Protein AF-A0A959IPW1-F1 (afdb_monomer_lite)

pLDDT: mean 89.65, std 12.19, range [34.12, 98.12]

Sequence (103 aa):
MEKNSNRLLLILKGAAMGIAETIPGVSGGTIAFITGIYERLLNAIKAFGLEAFQSLRKDGWRSAWEAVDGAFLLTLVLGMVLGIGIGIFGMAYLLDHYPILVW

Secondary structure (DSSP, 8-state):
--TTS-HHHHHHHHHHHHHHHHSTT--HHHHHHHTT-HHHHHHHHHTTTHHHHHHHHHH-HHHHHHHTTHHHHHHHHHHHHHHHHHHHHHHHHHHHH-HHHH-

Radius of gyration: 16.66 Å; chains: 1; bounding box: 38×27×49 Å

Foldseek 3Di:
DCVDPDLPVLLQLLLVLLLQVLAPPGHSLVSCVVSVNNVVQVQLVVQLPPNLVVLCVPPRDVSSCVSSVVVSVVSSPNSNVNNNVVNVVVLVVCCVPPVVVRD

Structure (mmCIF, N/CA/C/O backbone):
data_AF-A0A959IPW1-F1
#
_entry.id   AF-A0A959IPW1-F1
#
loop_
_atom_site.group_PDB
_atom_site.id
_atom_site.type_symbol
_atom_site.label_atom_id
_atom_site.label_alt_id
_atom_site.label_comp_id
_atom_site.label_asym_id
_atom_site.label_entity_id
_atom_site.label_seq_id
_atom_site.pdbx_PDB_ins_code
_atom_site.Cartn_x
_atom_site.Cartn_y
_atom_site.Cartn_z
_atom_site.occupancy
_atom_site.B_iso_or_equiv
_atom_site.auth_seq_id
_atom_site.auth_comp_id
_atom_site.auth_asym_id
_atom_site.auth_atom_id
_atom_site.pdbx_PDB_model_num
ATOM 1 N N . MET A 1 1 ? -13.499 15.408 8.694 1.00 40.88 1 MET A N 1
ATOM 2 C CA . MET A 1 1 ? -14.363 14.824 7.647 1.00 40.88 1 MET A CA 1
ATOM 3 C C . MET A 1 1 ? -13.568 14.782 6.353 1.00 40.88 1 MET A C 1
ATOM 5 O O . MET A 1 1 ? -13.482 15.794 5.685 1.00 40.88 1 MET A O 1
ATOM 9 N N . GLU A 1 2 ? -12.969 13.638 6.021 1.00 34.12 2 GLU A N 1
ATOM 10 C CA . GLU A 1 2 ? -12.391 13.388 4.686 1.00 34.12 2 GLU A CA 1
ATOM 11 C C . GLU A 1 2 ? -12.582 11.904 4.303 1.00 34.12 2 GLU A C 1
ATOM 13 O O . GLU A 1 2 ? -11.709 11.220 3.783 1.00 34.12 2 GLU A O 1
ATOM 18 N N . LYS A 1 3 ? -13.751 11.349 4.653 1.00 46.22 3 LYS A N 1
ATOM 19 C CA . LYS A 1 3 ? -14.023 9.898 4.641 1.00 46.22 3 LYS A CA 1
ATOM 20 C C . LYS A 1 3 ? -14.213 9.316 3.223 1.00 46.22 3 LYS A C 1
ATOM 22 O O . LYS A 1 3 ? -14.372 8.108 3.086 1.00 46.22 3 LYS A O 1
ATOM 27 N N . ASN A 1 4 ? -14.175 10.163 2.186 1.00 43.75 4 ASN A N 1
ATOM 28 C CA . ASN A 1 4 ? -14.475 9.824 0.789 1.00 43.75 4 ASN A CA 1
ATOM 29 C C . ASN A 1 4 ? -13.395 10.233 -0.231 1.00 43.75 4 ASN A C 1
ATOM 31 O O . ASN A 1 4 ? -13.618 10.029 -1.424 1.00 43.75 4 ASN A O 1
ATOM 35 N N . SER A 1 5 ? -12.240 10.771 0.182 1.00 53.25 5 SER A N 1
ATOM 36 C CA . SER A 1 5 ? -11.188 11.179 -0.765 1.00 53.25 5 SER A CA 1
ATOM 37 C C . SER A 1 5 ? -10.555 9.964 -1.461 1.00 53.25 5 SER A C 1
ATOM 39 O O . SER A 1 5 ? -9.623 9.334 -0.971 1.00 53.25 5 SER A O 1
ATOM 41 N N . ASN A 1 6 ? -11.135 9.637 -2.620 1.00 80.56 6 ASN A N 1
ATOM 42 C CA . ASN A 1 6 ? -10.670 8.773 -3.703 1.00 80.56 6 ASN A CA 1
ATOM 43 C C . ASN A 1 6 ? -10.153 7.374 -3.322 1.00 80.56 6 ASN A C 1
ATOM 45 O O . ASN A 1 6 ? -8.959 7.083 -3.400 1.00 80.56 6 ASN A O 1
ATOM 49 N N . ARG A 1 7 ? -11.081 6.433 -3.086 1.00 89.50 7 ARG A N 1
ATOM 50 C CA . ARG A 1 7 ? -10.775 4.984 -3.101 1.00 89.50 7 ARG A CA 1
ATOM 51 C C . ARG A 1 7 ? -10.040 4.561 -4.374 1.00 89.50 7 ARG A C 1
ATOM 53 O O . ARG A 1 7 ? -9.157 3.721 -4.302 1.00 89.50 7 ARG A O 1
ATOM 60 N N . LEU A 1 8 ? -10.355 5.186 -5.511 1.00 92.62 8 LEU A N 1
ATOM 61 C CA . LEU A 1 8 ? -9.635 4.976 -6.764 1.00 92.62 8 LEU A CA 1
ATOM 62 C C . LEU A 1 8 ? -8.147 5.333 -6.640 1.00 92.62 8 LEU A C 1
ATOM 64 O O . LEU A 1 8 ? -7.304 4.533 -7.023 1.00 92.62 8 LEU A O 1
ATOM 68 N N . LEU A 1 9 ? -7.809 6.486 -6.050 1.00 94.19 9 LEU A N 1
ATOM 69 C CA . LEU A 1 9 ? -6.407 6.845 -5.803 1.00 94.19 9 LEU A CA 1
ATOM 70 C C . LEU A 1 9 ? -5.741 5.853 -4.850 1.00 94.19 9 LEU A C 1
ATOM 72 O O . LEU A 1 9 ? -4.580 5.524 -5.049 1.00 94.19 9 LEU A O 1
ATOM 76 N N . LEU A 1 10 ? -6.454 5.355 -3.838 1.00 95.81 10 LEU A N 1
ATOM 77 C CA . LEU A 1 10 ? -5.912 4.332 -2.944 1.00 95.81 10 LEU A CA 1
ATOM 78 C C . LEU A 1 10 ? -5.646 3.006 -3.673 1.00 95.81 10 LEU A C 1
ATOM 80 O O . LEU A 1 10 ? -4.602 2.402 -3.451 1.00 95.81 10 LEU A O 1
ATOM 84 N N . ILE A 1 11 ? -6.539 2.591 -4.576 1.00 96.50 11 ILE A N 1
ATOM 85 C CA . ILE A 1 11 ? -6.328 1.427 -5.448 1.00 96.50 11 ILE A CA 1
ATOM 86 C C . ILE A 1 11 ? -5.101 1.650 -6.333 1.00 96.50 11 ILE A C 1
ATOM 88 O O . ILE A 1 11 ? -4.268 0.759 -6.425 1.00 96.50 11 ILE A O 1
ATOM 92 N N . LEU A 1 12 ? -4.948 2.833 -6.938 1.00 96.88 12 LEU A N 1
ATOM 93 C CA . LEU A 1 12 ? -3.783 3.160 -7.768 1.00 96.88 12 LEU A CA 1
ATOM 94 C C . LEU A 1 12 ? -2.479 3.168 -6.960 1.00 96.88 12 LEU A C 1
ATOM 96 O O . LEU A 1 12 ? -1.473 2.645 -7.429 1.00 96.88 12 LEU A O 1
ATOM 100 N N . LYS A 1 13 ? -2.493 3.701 -5.732 1.00 97.00 13 LYS A N 1
ATOM 101 C CA . LYS A 1 13 ? -1.349 3.626 -4.808 1.00 97.00 13 LYS A CA 1
ATOM 102 C C . LYS A 1 13 ? -1.023 2.176 -4.454 1.00 97.00 13 LYS A C 1
ATOM 104 O O . LYS A 1 13 ? 0.139 1.794 -4.507 1.00 97.00 13 LYS A O 1
ATOM 109 N N . GLY A 1 14 ? -2.041 1.364 -4.165 1.00 97.50 14 GLY A N 1
ATOM 110 C CA . GLY A 1 14 ? -1.889 -0.073 -3.952 1.00 97.50 14 GLY A CA 1
ATOM 111 C C . GLY A 1 14 ? -1.291 -0.765 -5.173 1.00 97.50 14 GLY A C 1
ATOM 112 O O . GLY A 1 14 ? -0.326 -1.501 -5.034 1.00 97.50 14 GLY A O 1
ATOM 113 N N . ALA A 1 15 ? -1.785 -0.477 -6.376 1.00 98.06 15 ALA A N 1
ATOM 114 C CA . ALA A 1 15 ? -1.257 -1.043 -7.615 1.00 98.06 15 ALA A CA 1
ATOM 115 C C . ALA A 1 15 ? 0.203 -0.644 -7.853 1.00 98.06 15 ALA A C 1
ATOM 117 O O . ALA A 1 15 ? 1.015 -1.502 -8.182 1.00 98.06 15 ALA A O 1
ATOM 118 N N . ALA A 1 16 ? 0.565 0.616 -7.608 1.00 97.25 16 ALA A N 1
ATOM 119 C CA . ALA A 1 16 ? 1.953 1.064 -7.675 1.00 97.25 16 ALA A CA 1
ATOM 120 C C . ALA A 1 16 ? 2.848 0.328 -6.662 1.00 97.25 16 ALA A C 1
ATOM 122 O O . ALA A 1 16 ? 3.944 -0.097 -7.018 1.00 97.25 16 ALA A O 1
ATOM 123 N N . MET A 1 17 ? 2.373 0.124 -5.426 1.00 97.56 17 MET A N 1
ATOM 124 C CA . MET A 1 17 ? 3.074 -0.703 -4.437 1.00 97.56 17 MET A CA 1
ATOM 125 C C . MET A 1 17 ? 3.218 -2.152 -4.918 1.00 97.56 17 MET A C 1
ATOM 127 O O 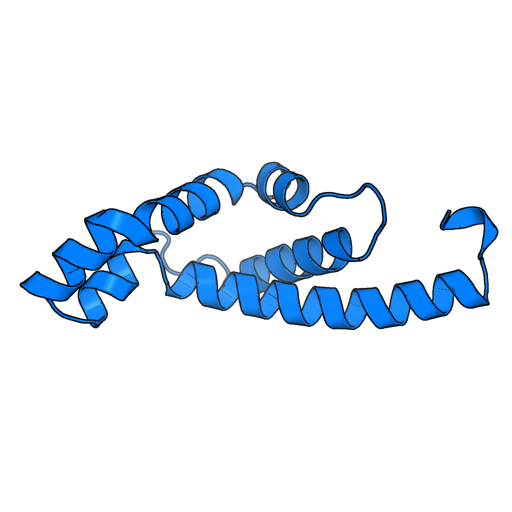. MET A 1 17 ? 4.291 -2.722 -4.799 1.00 97.56 17 MET A O 1
ATOM 131 N N . GLY A 1 18 ? 2.168 -2.737 -5.497 1.00 97.31 18 GLY A N 1
ATOM 132 C CA . GLY A 1 18 ? 2.198 -4.104 -6.013 1.00 97.31 18 GLY A CA 1
ATOM 133 C C . GLY A 1 18 ? 3.177 -4.295 -7.172 1.00 97.31 18 GLY A C 1
ATOM 134 O O . GLY A 1 18 ? 3.911 -5.275 -7.188 1.00 97.31 18 GLY A O 1
ATOM 135 N N . ILE A 1 19 ? 3.235 -3.344 -8.110 1.00 96.62 19 ILE A N 1
ATOM 136 C CA . ILE A 1 19 ? 4.221 -3.353 -9.202 1.00 96.62 19 ILE A CA 1
ATOM 137 C C . ILE A 1 19 ? 5.638 -3.248 -8.631 1.00 96.62 19 ILE A C 1
ATOM 139 O O . ILE A 1 19 ? 6.514 -4.001 -9.047 1.00 96.62 19 ILE A O 1
ATOM 143 N N . ALA A 1 20 ? 5.863 -2.358 -7.660 1.00 95.88 20 ALA A N 1
ATOM 144 C CA . ALA A 1 20 ? 7.165 -2.200 -7.018 1.00 95.88 20 ALA A CA 1
ATOM 145 C C . ALA A 1 20 ? 7.697 -3.515 -6.422 1.00 95.88 20 ALA A C 1
ATOM 147 O O . ALA A 1 20 ? 8.856 -3.834 -6.647 1.00 95.88 20 ALA A O 1
ATOM 148 N N . GLU A 1 21 ? 6.853 -4.316 -5.765 1.00 94.44 21 GLU A N 1
ATOM 149 C CA . GLU A 1 21 ? 7.254 -5.618 -5.197 1.00 94.44 21 GLU A CA 1
ATOM 150 C C . GLU A 1 21 ? 7.674 -6.658 -6.257 1.00 94.44 21 GLU A C 1
ATOM 152 O O . GLU A 1 21 ? 8.325 -7.647 -5.928 1.00 94.44 21 GLU A O 1
ATOM 157 N N . THR A 1 22 ? 7.320 -6.459 -7.532 1.00 92.56 22 THR A N 1
ATOM 158 C CA . THR A 1 22 ? 7.751 -7.348 -8.628 1.00 92.56 22 THR A CA 1
ATOM 159 C C . THR A 1 22 ? 9.110 -6.974 -9.221 1.00 92.56 22 THR A C 1
ATOM 161 O O . THR A 1 22 ? 9.694 -7.781 -9.941 1.00 92.56 22 THR A O 1
ATOM 164 N N . ILE A 1 23 ? 9.622 -5.774 -8.924 1.00 90.06 23 ILE A N 1
ATOM 165 C CA . ILE A 1 23 ? 10.864 -5.244 -9.492 1.00 90.06 23 ILE A CA 1
ATOM 166 C C . ILE A 1 23 ? 11.993 -5.397 -8.457 1.00 90.06 23 ILE A C 1
ATOM 168 O O . ILE A 1 23 ? 11.885 -4.850 -7.355 1.00 90.06 23 ILE A O 1
ATOM 172 N N . PRO A 1 24 ? 13.106 -6.083 -8.784 1.00 86.31 24 PRO A N 1
ATOM 173 C CA . PRO A 1 24 ? 14.238 -6.224 -7.872 1.00 86.31 24 PRO A CA 1
ATOM 174 C C . PRO A 1 24 ? 14.760 -4.869 -7.374 1.00 86.31 24 PRO A C 1
ATOM 176 O O . PRO A 1 24 ? 14.993 -3.946 -8.150 1.00 86.31 24 PRO A O 1
ATOM 179 N N . GLY A 1 25 ? 14.949 -4.743 -6.059 1.00 86.81 25 GLY A N 1
ATOM 180 C CA . GLY A 1 25 ? 15.501 -3.533 -5.438 1.00 86.81 25 GLY A CA 1
ATOM 181 C C . GLY A 1 25 ? 14.512 -2.379 -5.220 1.00 86.81 25 GLY A C 1
ATOM 182 O O . GLY A 1 25 ? 14.903 -1.370 -4.632 1.00 86.81 25 GLY A O 1
ATOM 183 N N . VAL A 1 26 ? 13.239 -2.509 -5.615 1.00 91.69 26 VAL A N 1
ATOM 184 C CA . VAL A 1 26 ? 12.193 -1.509 -5.335 1.00 91.69 26 VAL A CA 1
ATOM 185 C C . VAL A 1 26 ? 11.330 -1.975 -4.157 1.00 91.69 26 VAL A C 1
ATOM 187 O O . VAL A 1 26 ? 10.872 -3.109 -4.122 1.00 91.69 26 VAL A O 1
ATOM 190 N N . SER A 1 27 ? 11.093 -1.101 -3.170 1.00 92.38 27 SER A N 1
ATOM 191 C CA . SER A 1 27 ? 10.262 -1.417 -1.995 1.00 92.38 27 SER A CA 1
ATOM 192 C C . SER A 1 27 ? 8.884 -0.760 -2.077 1.00 92.38 27 SER A C 1
ATOM 194 O O . SER A 1 27 ? 8.775 0.464 -2.216 1.00 92.38 27 SER A O 1
ATOM 196 N N . GLY A 1 28 ? 7.816 -1.537 -1.876 1.00 94.00 28 GLY A N 1
ATOM 197 C CA . GLY A 1 28 ? 6.457 -1.018 -1.735 1.00 94.00 28 GLY A CA 1
ATOM 198 C C . GLY A 1 28 ? 6.289 -0.103 -0.516 1.00 94.00 28 GLY A C 1
ATOM 199 O O . GLY A 1 28 ? 5.487 0.831 -0.554 1.00 94.00 28 GLY A O 1
ATOM 200 N N . GLY A 1 29 ? 7.098 -0.280 0.535 1.00 94.19 29 GLY A N 1
ATOM 201 C CA . GLY A 1 29 ? 7.136 0.621 1.694 1.00 94.19 29 GLY A CA 1
ATOM 202 C C . GLY A 1 29 ? 7.582 2.041 1.326 1.00 94.19 29 GLY A C 1
ATOM 203 O O . GLY A 1 29 ? 6.983 3.019 1.779 1.00 94.19 29 GLY A O 1
ATOM 204 N N . THR A 1 30 ? 8.563 2.172 0.429 1.00 95.25 30 THR A N 1
ATOM 205 C CA . THR A 1 30 ? 9.004 3.470 -0.106 1.00 95.25 30 THR A CA 1
ATOM 206 C C . THR A 1 30 ? 7.912 4.125 -0.951 1.00 95.25 30 THR A C 1
ATOM 208 O O . THR A 1 30 ? 7.677 5.326 -0.822 1.00 95.25 30 THR A O 1
ATOM 211 N N . ILE A 1 31 ? 7.183 3.347 -1.761 1.00 96.25 31 ILE A N 1
ATOM 212 C CA . ILE A 1 31 ? 6.023 3.854 -2.511 1.00 96.25 31 ILE A CA 1
ATOM 213 C C . ILE A 1 31 ? 4.935 4.346 -1.553 1.00 96.25 31 ILE A C 1
ATOM 215 O O . ILE A 1 31 ? 4.398 5.439 -1.739 1.00 96.25 31 ILE A O 1
ATOM 219 N N . ALA A 1 32 ? 4.637 3.599 -0.488 1.00 96.56 32 ALA A N 1
ATOM 220 C CA . ALA A 1 32 ? 3.693 4.035 0.537 1.00 96.56 32 ALA A CA 1
ATOM 221 C C . ALA A 1 32 ? 4.127 5.357 1.199 1.00 96.56 32 ALA A C 1
ATOM 223 O O . ALA A 1 32 ? 3.280 6.212 1.471 1.00 96.56 32 ALA A O 1
ATOM 224 N N . PHE A 1 33 ? 5.433 5.545 1.428 1.00 96.31 33 PHE A N 1
ATOM 225 C CA . PHE A 1 33 ? 5.996 6.766 2.015 1.00 96.31 33 PHE A CA 1
ATOM 226 C C . PHE A 1 33 ? 5.856 7.963 1.077 1.00 96.31 33 PHE A C 1
ATOM 228 O O . PHE A 1 33 ? 5.231 8.957 1.443 1.00 96.31 33 PHE A O 1
ATOM 235 N N . ILE A 1 34 ? 6.336 7.839 -0.161 1.00 96.19 34 ILE A N 1
ATOM 236 C CA . ILE A 1 34 ? 6.286 8.916 -1.161 1.00 96.19 34 ILE A CA 1
ATOM 237 C C . ILE A 1 34 ? 4.837 9.285 -1.510 1.00 96.19 34 ILE A C 1
ATOM 239 O O . ILE A 1 34 ? 4.520 10.453 -1.719 1.00 96.19 34 ILE A O 1
ATOM 243 N N . THR A 1 35 ? 3.924 8.310 -1.533 1.00 94.38 35 THR A N 1
ATOM 244 C CA . THR A 1 35 ? 2.498 8.554 -1.808 1.00 94.38 35 THR A CA 1
ATOM 245 C C . THR A 1 35 ? 1.701 9.021 -0.581 1.00 94.38 35 THR A C 1
ATOM 247 O O . THR A 1 35 ? 0.489 9.250 -0.690 1.00 94.38 35 THR A O 1
ATOM 250 N N . GLY A 1 36 ? 2.350 9.171 0.579 1.00 95.06 36 GLY A N 1
ATOM 251 C CA . GLY A 1 36 ? 1.771 9.743 1.797 1.00 95.06 36 GLY A CA 1
ATOM 252 C C . GLY A 1 36 ? 0.800 8.832 2.553 1.00 95.06 36 GLY A C 1
ATOM 253 O O . GLY A 1 36 ? 0.006 9.324 3.349 1.00 95.06 36 GLY A O 1
ATOM 254 N N . ILE A 1 37 ? 0.812 7.519 2.302 1.00 96.00 37 ILE A N 1
ATOM 255 C CA . ILE A 1 37 ? -0.055 6.550 3.003 1.00 96.00 37 ILE A CA 1
ATOM 256 C C . ILE A 1 37 ? 0.694 5.701 4.035 1.00 96.00 37 ILE A C 1
ATOM 258 O O . ILE A 1 37 ? 0.064 4.907 4.729 1.00 96.00 37 ILE A O 1
ATOM 262 N N . TYR A 1 38 ? 2.014 5.868 4.149 1.00 96.31 38 TYR A N 1
ATOM 263 C CA . TYR A 1 38 ? 2.872 5.055 5.012 1.00 96.31 38 TYR A CA 1
ATOM 264 C C . TYR A 1 38 ? 2.465 5.079 6.482 1.00 96.31 38 TYR A C 1
ATOM 266 O O . TYR A 1 38 ? 2.251 4.0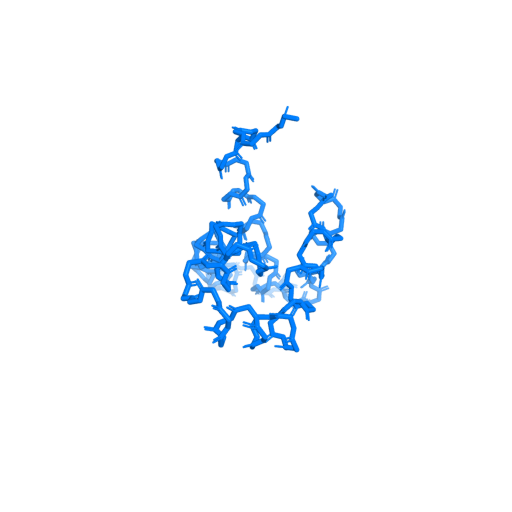21 7.058 1.00 96.31 38 TYR A O 1
ATOM 274 N N . GLU A 1 39 ? 2.274 6.261 7.073 1.00 95.75 39 GLU A N 1
ATOM 275 C CA . GLU A 1 39 ? 1.868 6.378 8.483 1.00 95.75 39 GLU A CA 1
ATOM 276 C C . GLU A 1 39 ? 0.522 5.699 8.749 1.00 95.75 39 GLU A C 1
ATOM 278 O O . GLU A 1 39 ? 0.354 4.965 9.722 1.00 95.75 39 GLU A O 1
ATOM 283 N N . ARG A 1 40 ? -0.441 5.884 7.840 1.00 95.12 40 ARG A N 1
ATOM 284 C CA . ARG A 1 40 ? -1.757 5.246 7.936 1.00 95.12 40 ARG A CA 1
ATOM 285 C C . ARG A 1 40 ? -1.650 3.724 7.845 1.00 95.12 40 ARG A C 1
ATOM 287 O O . ARG A 1 40 ? -2.269 3.031 8.645 1.00 95.12 40 ARG A O 1
ATOM 294 N N . LEU A 1 41 ? -0.848 3.217 6.909 1.00 95.19 41 LEU A N 1
ATOM 295 C CA . LEU A 1 41 ? -0.576 1.789 6.759 1.00 95.19 41 LEU A CA 1
ATOM 296 C C . LEU A 1 41 ? 0.104 1.207 7.999 1.00 95.19 41 LEU A C 1
ATOM 298 O O . LEU A 1 41 ? -0.337 0.183 8.512 1.00 95.19 41 LEU A O 1
ATOM 302 N N . LEU A 1 42 ? 1.135 1.876 8.509 1.00 95.12 42 LEU A N 1
ATOM 303 C CA . LEU A 1 42 ? 1.871 1.439 9.687 1.00 95.12 42 LEU A CA 1
ATOM 304 C C . LEU A 1 42 ? 0.961 1.379 10.921 1.00 95.12 42 LEU A C 1
ATOM 306 O O . LEU A 1 42 ? 1.011 0.407 11.673 1.00 95.12 42 LEU A O 1
ATOM 310 N N . ASN A 1 43 ? 0.107 2.385 11.116 1.00 94.69 43 ASN A N 1
ATOM 311 C CA . ASN A 1 43 ? -0.850 2.414 12.223 1.00 94.69 43 ASN A CA 1
ATOM 312 C C . ASN A 1 43 ? -1.924 1.326 12.084 1.00 94.69 43 ASN A C 1
ATOM 314 O O . ASN A 1 43 ? -2.199 0.625 13.055 1.00 94.69 43 ASN A O 1
ATOM 318 N N . ALA A 1 44 ? -2.461 1.118 10.879 1.00 93.88 44 ALA A N 1
ATOM 319 C CA . ALA A 1 44 ? -3.411 0.041 10.598 1.00 93.88 44 ALA A CA 1
ATOM 320 C C . ALA A 1 44 ? -2.815 -1.352 10.890 1.00 93.88 44 ALA A C 1
ATOM 322 O O . ALA A 1 44 ? -3.475 -2.200 11.486 1.00 93.88 44 ALA A O 1
ATOM 323 N N . ILE A 1 45 ? -1.540 -1.577 10.543 1.00 93.81 45 ILE A N 1
ATOM 324 C CA . ILE A 1 45 ? -0.831 -2.830 10.851 1.00 93.81 45 ILE A CA 1
ATOM 325 C C . ILE A 1 45 ? -0.628 -2.996 12.365 1.00 93.81 45 ILE A C 1
ATOM 327 O O . ILE A 1 45 ? -0.890 -4.071 12.902 1.00 93.81 45 ILE A O 1
ATOM 331 N N . LYS A 1 46 ? -0.195 -1.942 13.072 1.00 92.88 46 LYS A N 1
ATOM 332 C CA . LYS A 1 46 ? 0.005 -1.973 14.535 1.00 92.88 46 LYS A CA 1
ATOM 333 C C . LYS A 1 46 ? -1.280 -2.327 15.295 1.00 92.88 46 LYS A C 1
ATOM 335 O O . LYS A 1 46 ? -1.216 -3.028 16.305 1.00 92.88 46 LYS A O 1
ATOM 340 N N . ALA A 1 47 ? -2.434 -1.894 14.791 1.00 91.50 47 ALA A N 1
ATOM 341 C CA . ALA A 1 47 ? -3.730 -2.117 15.422 1.00 91.50 47 ALA A CA 1
ATOM 342 C C . ALA A 1 47 ? -4.198 -3.591 15.416 1.00 91.50 47 ALA A C 1
ATOM 344 O O . ALA A 1 47 ? -5.037 -3.957 16.239 1.00 91.50 47 ALA A O 1
ATOM 345 N N . PHE A 1 48 ? -3.643 -4.471 14.566 1.00 88.31 48 PHE A N 1
ATOM 346 C CA . PHE A 1 48 ? -4.041 -5.894 14.490 1.00 88.31 48 PHE A CA 1
ATOM 347 C C . PHE A 1 48 ? -3.765 -6.723 15.753 1.00 88.31 48 PHE A C 1
ATOM 349 O O . PHE A 1 48 ? -4.242 -7.853 15.854 1.00 88.31 48 PHE A O 1
ATOM 356 N N . GLY A 1 49 ? -2.991 -6.202 16.704 1.00 85.94 49 GLY A N 1
ATOM 357 C CA . GLY A 1 49 ? -2.665 -6.902 17.942 1.00 85.94 49 GLY A CA 1
ATOM 358 C C . GLY A 1 49 ? -3.694 -6.676 19.049 1.00 85.94 49 GLY A C 1
ATOM 359 O O . GLY A 1 49 ? -4.849 -7.104 18.989 1.00 85.94 49 GLY A O 1
ATOM 360 N N . LEU A 1 50 ? -3.231 -6.018 20.112 1.00 85.38 50 LEU A N 1
ATOM 361 C CA . LEU A 1 50 ? -3.981 -5.850 21.354 1.00 85.38 50 LEU A CA 1
ATOM 362 C C . LEU A 1 50 ? -5.288 -5.066 21.147 1.00 85.38 50 LEU A C 1
ATOM 364 O O . LEU A 1 50 ? -6.305 -5.407 21.747 1.00 85.38 50 LEU A O 1
ATOM 368 N N . GLU A 1 51 ? -5.260 -4.041 20.293 1.00 84.12 51 GLU A N 1
ATOM 369 C CA . GLU A 1 51 ? -6.399 -3.156 20.024 1.00 84.12 51 GLU A CA 1
ATOM 370 C C . GLU A 1 51 ? -7.535 -3.897 19.313 1.00 84.12 51 GLU A C 1
ATOM 372 O O . GLU A 1 51 ? -8.657 -3.928 19.824 1.00 84.12 51 GLU A O 1
ATOM 377 N N . ALA A 1 52 ? -7.240 -4.580 18.201 1.00 87.50 52 ALA A N 1
ATOM 378 C CA . ALA A 1 52 ? -8.214 -5.409 17.496 1.00 87.50 52 ALA A CA 1
ATOM 379 C C . ALA A 1 52 ? -8.790 -6.513 18.393 1.00 87.50 52 ALA A C 1
ATOM 381 O O . ALA A 1 52 ? -9.998 -6.738 18.387 1.00 87.50 52 ALA A O 1
ATOM 382 N N . PHE A 1 53 ? -7.956 -7.177 19.202 1.00 89.38 53 PHE A N 1
ATOM 383 C CA . PHE A 1 53 ? -8.412 -8.246 20.095 1.00 89.38 53 PHE A CA 1
ATOM 384 C C . PHE A 1 53 ? -9.336 -7.737 21.211 1.00 89.38 53 PHE A C 1
ATOM 386 O O . PHE A 1 53 ? -10.377 -8.338 21.486 1.00 89.38 53 PHE A O 1
ATOM 393 N N . GLN A 1 54 ? -8.986 -6.620 21.856 1.00 88.75 54 GLN A N 1
ATOM 394 C CA . GLN A 1 54 ? -9.831 -6.018 22.891 1.00 88.75 54 GLN A CA 1
ATOM 395 C C . GLN A 1 54 ? -11.157 -5.520 22.318 1.00 88.75 54 GLN A C 1
ATOM 397 O O . GLN A 1 54 ? -12.206 -5.761 22.917 1.00 88.75 54 GLN A O 1
ATOM 402 N N . SER A 1 55 ? -11.102 -4.869 21.157 1.00 88.12 55 SER A N 1
ATOM 403 C CA . SER A 1 55 ? -12.271 -4.383 20.431 1.00 88.12 55 SER A CA 1
ATOM 404 C C . SER A 1 55 ? -13.185 -5.538 20.000 1.00 88.12 55 SER A C 1
ATOM 406 O O . SER A 1 55 ? -14.388 -5.501 20.253 1.00 88.12 55 SER A O 1
ATOM 408 N N . LEU A 1 56 ? -12.617 -6.636 19.485 1.00 90.62 56 LEU A N 1
ATOM 409 C CA . LEU A 1 56 ? -13.362 -7.841 19.112 1.00 90.62 56 LEU A CA 1
ATOM 410 C C . LEU A 1 56 ? -14.103 -8.455 20.304 1.00 90.62 56 LEU A C 1
ATOM 412 O O . LEU A 1 56 ? -15.251 -8.877 20.170 1.00 90.62 56 LEU A O 1
ATOM 416 N N . ARG A 1 57 ? -13.452 -8.510 21.471 1.00 89.88 57 ARG A N 1
ATOM 417 C CA . ARG A 1 57 ? -14.015 -9.131 22.676 1.00 89.88 57 ARG A CA 1
ATOM 418 C C . ARG A 1 57 ? -15.108 -8.285 23.335 1.00 89.88 57 ARG A C 1
ATOM 420 O O . ARG A 1 57 ? -16.000 -8.856 23.953 1.00 89.88 57 ARG A O 1
ATOM 427 N N . LYS A 1 58 ? -15.014 -6.954 23.251 1.00 88.44 58 LYS A N 1
ATOM 428 C CA . LYS A 1 58 ? -15.957 -6.022 23.894 1.00 88.44 58 LYS A CA 1
ATOM 429 C C . LYS A 1 58 ? -17.128 -5.648 22.990 1.00 88.44 58 LYS A C 1
ATOM 431 O O . LYS A 1 58 ? -18.271 -5.714 23.424 1.00 88.44 58 LYS A O 1
ATOM 436 N N . ASP A 1 59 ? -16.831 -5.305 21.741 1.00 90.00 59 ASP A N 1
ATOM 437 C CA . ASP A 1 59 ? -17.755 -4.605 20.841 1.00 90.00 59 ASP A CA 1
ATOM 438 C C . ASP A 1 59 ? -18.007 -5.380 19.530 1.00 90.00 59 ASP A C 1
ATOM 440 O O . ASP A 1 59 ? -18.740 -4.931 18.645 1.00 90.00 59 ASP A O 1
ATOM 444 N N . GLY A 1 60 ? -17.411 -6.569 19.398 1.00 92.06 60 GLY A N 1
A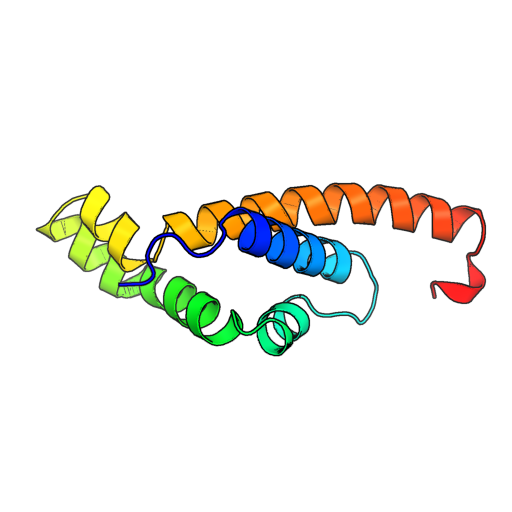TOM 445 C CA . GLY A 1 60 ? -17.623 -7.488 18.286 1.00 92.06 60 GLY A CA 1
ATOM 446 C C . GLY A 1 60 ? -16.802 -7.180 17.029 1.00 92.06 60 GLY A C 1
ATOM 447 O O . GLY A 1 60 ? -15.960 -6.283 16.976 1.00 92.06 60 GLY A O 1
ATOM 448 N N . TRP A 1 61 ? -17.056 -7.965 15.977 1.00 90.25 61 TRP A N 1
ATOM 449 C CA . TRP A 1 61 ? -16.263 -7.970 14.738 1.00 90.25 61 TRP A CA 1
ATOM 450 C C . TRP A 1 61 ? -16.211 -6.617 14.020 1.00 90.25 61 TRP A C 1
ATOM 452 O O . TRP A 1 61 ? -15.176 -6.234 13.479 1.00 90.25 61 TRP A O 1
ATOM 462 N N . ARG A 1 62 ? -17.319 -5.868 14.027 1.00 90.69 62 ARG A N 1
ATOM 463 C CA . ARG A 1 62 ? -17.397 -4.576 13.335 1.00 90.69 62 ARG A CA 1
ATOM 464 C C . ARG A 1 62 ? -16.482 -3.528 13.967 1.00 90.69 62 ARG A C 1
ATOM 466 O O . ARG A 1 62 ? -15.834 -2.790 13.235 1.00 90.69 62 ARG A O 1
ATOM 473 N N . SER A 1 63 ? -16.403 -3.502 15.296 1.00 90.44 63 SER A N 1
ATOM 474 C CA . SER A 1 63 ? -15.513 -2.593 16.023 1.00 90.44 63 SER A CA 1
ATOM 475 C C . SER A 1 63 ? -14.049 -2.943 15.749 1.00 90.44 63 SER A C 1
ATOM 477 O O . SER A 1 63 ? -13.258 -2.063 15.419 1.00 90.44 63 SER A O 1
ATOM 479 N N . ALA A 1 64 ? -13.708 -4.238 15.741 1.00 92.19 64 ALA A N 1
ATOM 480 C CA . ALA A 1 64 ? -12.354 -4.688 15.417 1.00 92.19 64 ALA A CA 1
ATOM 481 C C . ALA A 1 64 ? -11.939 -4.307 13.984 1.00 92.19 64 ALA A C 1
ATOM 483 O O . ALA A 1 64 ? -10.808 -3.885 13.759 1.00 92.19 64 ALA A O 1
ATOM 484 N N . TRP A 1 65 ? -12.865 -4.402 13.022 1.00 92.94 65 TRP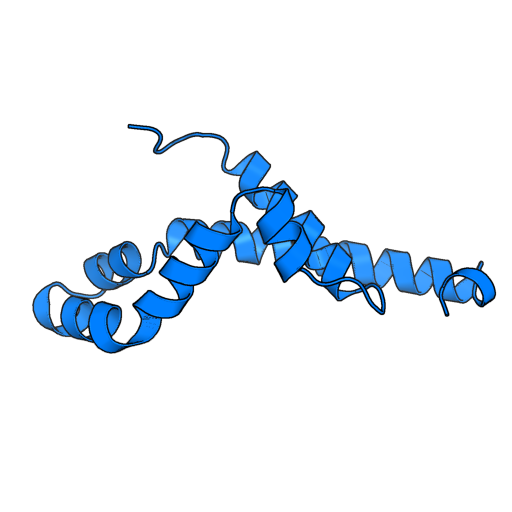 A N 1
ATOM 485 C CA . TRP A 1 65 ? -12.638 -3.970 11.639 1.00 92.94 65 TRP A CA 1
ATOM 486 C C . TRP A 1 65 ? -12.356 -2.467 11.526 1.00 92.94 65 TRP A C 1
ATOM 488 O O . TRP A 1 65 ? -11.515 -2.046 10.732 1.00 92.94 65 TRP A O 1
ATOM 498 N N . GLU A 1 66 ? -13.059 -1.647 12.305 1.00 91.88 66 GLU A N 1
ATOM 499 C CA . GLU A 1 66 ? -12.832 -0.202 12.351 1.00 91.88 66 GLU A CA 1
ATOM 500 C C . GLU A 1 66 ? -11.523 0.143 13.077 1.00 91.88 66 GLU A C 1
ATOM 502 O O . GLU A 1 66 ? -10.804 1.028 12.615 1.00 91.88 66 GLU A O 1
ATOM 507 N N . ALA A 1 67 ? -11.171 -0.599 14.133 1.00 91.62 67 ALA A N 1
ATOM 508 C CA . ALA A 1 67 ? -9.929 -0.421 14.885 1.00 91.62 67 ALA A CA 1
ATOM 509 C C . ALA A 1 67 ? -8.678 -0.605 14.010 1.00 91.62 67 ALA A C 1
ATOM 511 O O . ALA A 1 67 ? -7.723 0.152 14.141 1.00 91.62 67 ALA A O 1
ATOM 512 N N . VAL A 1 68 ? -8.696 -1.563 13.076 1.00 94.06 68 VAL A N 1
ATOM 513 C CA . VAL A 1 68 ? -7.561 -1.823 12.168 1.00 94.06 68 VAL A CA 1
ATOM 514 C C . VAL A 1 68 ? -7.595 -1.014 10.871 1.00 94.06 68 VAL A C 1
ATOM 516 O O . VAL A 1 68 ? -6.781 -1.250 9.985 1.00 94.06 68 VAL A O 1
ATOM 519 N N . ASP A 1 69 ? -8.549 -0.093 10.707 1.00 94.56 69 ASP A N 1
ATOM 520 C CA . ASP A 1 69 ? -8.819 0.578 9.427 1.00 94.56 69 ASP A CA 1
ATOM 521 C C . ASP A 1 69 ? -8.991 -0.432 8.268 1.00 94.56 69 ASP A C 1
ATOM 523 O O . ASP A 1 69 ? -8.418 -0.319 7.180 1.00 94.56 69 ASP A O 1
ATOM 527 N N . GLY A 1 70 ? -9.797 -1.473 8.502 1.00 93.69 70 GLY A N 1
ATOM 528 C CA . GLY A 1 70 ? -9.923 -2.617 7.595 1.00 93.69 70 GLY A CA 1
ATOM 529 C C . GLY A 1 70 ? -10.393 -2.241 6.187 1.00 93.69 70 GLY A C 1
ATOM 530 O O . GLY A 1 70 ? -9.992 -2.862 5.206 1.00 93.69 70 GLY A O 1
ATOM 531 N N . ALA A 1 71 ? -11.191 -1.177 6.046 1.00 94.12 71 ALA A N 1
ATOM 532 C CA . ALA A 1 71 ? -11.618 -0.683 4.735 1.00 94.12 71 ALA A CA 1
ATOM 533 C C . ALA A 1 71 ? -10.447 -0.118 3.909 1.00 94.12 71 ALA A C 1
ATOM 535 O O . ALA A 1 71 ? -10.393 -0.335 2.693 1.00 94.12 71 ALA A O 1
ATOM 536 N N . PHE A 1 72 ? -9.516 0.593 4.552 1.00 95.31 72 PHE A N 1
ATOM 537 C CA . PHE A 1 72 ? -8.290 1.072 3.918 1.00 95.31 72 PHE A CA 1
ATOM 538 C C . PHE A 1 72 ? -7.403 -0.093 3.500 1.00 95.31 72 PHE A C 1
ATOM 540 O O . PHE A 1 72 ? -7.017 -0.162 2.335 1.00 95.31 72 PHE A O 1
ATOM 547 N N . LEU A 1 73 ? -7.147 -1.027 4.418 1.00 95.62 73 LEU A N 1
ATOM 548 C CA . LEU A 1 73 ? -6.297 -2.185 4.158 1.00 95.62 73 LEU A CA 1
ATOM 549 C C . LEU A 1 73 ? -6.841 -3.043 3.022 1.00 95.62 73 LEU A C 1
ATOM 551 O O . LEU A 1 73 ?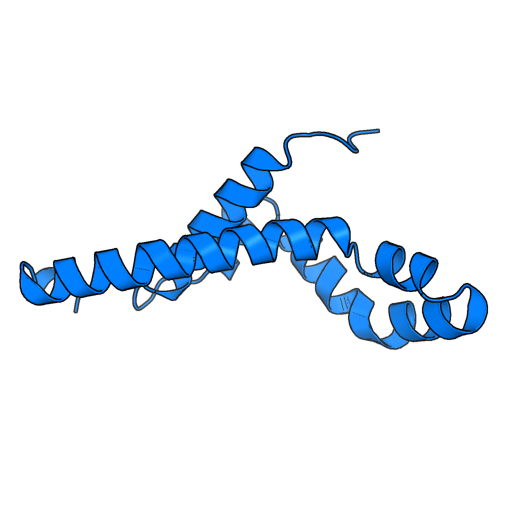 -6.106 -3.360 2.094 1.00 95.62 73 LEU A O 1
ATOM 555 N N . LEU A 1 74 ? -8.138 -3.357 3.049 1.00 95.88 74 LEU A N 1
ATOM 556 C CA . LEU A 1 74 ? -8.776 -4.138 1.995 1.00 95.88 74 LEU A CA 1
ATOM 557 C C . LEU A 1 74 ? -8.636 -3.447 0.634 1.00 95.88 74 LEU A C 1
ATOM 559 O O . LEU A 1 74 ? -8.248 -4.078 -0.343 1.00 95.88 74 LEU A O 1
ATOM 563 N N . THR A 1 75 ? -8.914 -2.144 0.567 1.00 96.25 75 THR A N 1
ATOM 564 C CA . THR A 1 75 ? -8.815 -1.381 -0.688 1.00 96.25 75 THR A CA 1
ATOM 565 C C . THR A 1 75 ? -7.372 -1.320 -1.198 1.00 96.25 75 THR A C 1
ATOM 567 O O . THR A 1 75 ? -7.139 -1.466 -2.398 1.00 96.25 75 THR A O 1
ATOM 570 N N . LEU A 1 76 ? -6.404 -1.128 -0.298 1.00 96.75 76 LEU A N 1
ATOM 571 C CA . LEU A 1 76 ? -4.985 -1.087 -0.636 1.00 96.75 76 LEU A CA 1
ATOM 572 C C . LEU A 1 76 ? -4.492 -2.445 -1.148 1.00 96.75 76 LEU A C 1
ATOM 574 O O . LEU A 1 76 ? -3.873 -2.498 -2.206 1.00 96.75 76 LEU A O 1
ATOM 578 N N . VAL A 1 77 ? -4.815 -3.532 -0.439 1.00 96.94 77 VAL A N 1
ATOM 579 C CA . VAL A 1 77 ? -4.439 -4.904 -0.812 1.00 96.94 77 VAL A CA 1
ATOM 580 C C . VAL A 1 77 ? -5.056 -5.297 -2.150 1.00 96.94 77 VAL A C 1
ATOM 582 O O . VAL A 1 77 ? -4.364 -5.874 -2.982 1.00 96.94 77 VAL A O 1
ATOM 585 N N . LEU A 1 78 ? -6.318 -4.938 -2.411 1.00 97.75 78 LEU A N 1
ATOM 586 C CA . LEU A 1 78 ? -6.928 -5.149 -3.728 1.00 97.75 78 LEU A CA 1
ATOM 587 C C . LEU A 1 78 ? -6.137 -4.438 -4.835 1.00 97.75 78 LEU A C 1
ATOM 589 O O . LEU A 1 78 ? -5.868 -5.037 -5.873 1.00 97.75 78 LEU A O 1
ATOM 593 N N . GLY A 1 79 ? -5.711 -3.194 -4.599 1.00 97.81 79 GLY A N 1
ATOM 594 C CA . GLY A 1 79 ? -4.799 -2.491 -5.500 1.00 97.81 79 GLY A CA 1
ATOM 595 C C . GLY A 1 79 ? -3.472 -3.231 -5.677 1.00 97.81 79 GLY A C 1
ATOM 596 O O . GLY A 1 79 ? -3.056 -3.458 -6.808 1.00 97.81 79 GLY A O 1
ATOM 597 N N . MET A 1 80 ? -2.833 -3.658 -4.584 1.00 98.00 80 MET A N 1
ATOM 598 C CA . MET A 1 80 ? -1.556 -4.383 -4.620 1.00 98.00 80 MET A CA 1
ATOM 599 C C . MET A 1 80 ? -1.642 -5.677 -5.418 1.00 98.00 80 MET A C 1
ATOM 601 O O . MET A 1 80 ? -0.780 -5.916 -6.251 1.00 98.00 80 MET A O 1
ATOM 605 N N . VAL A 1 81 ? -2.690 -6.480 -5.230 1.00 98.12 81 VAL A N 1
ATOM 606 C CA . VAL A 1 81 ? -2.887 -7.724 -5.987 1.00 98.12 81 VAL A CA 1
ATOM 607 C C . VAL A 1 81 ? -3.022 -7.443 -7.484 1.00 98.12 81 VAL A C 1
ATOM 609 O O . VAL A 1 81 ? -2.394 -8.129 -8.290 1.00 98.12 81 VAL A O 1
ATOM 612 N N . LEU A 1 82 ? -3.780 -6.409 -7.869 1.00 97.69 82 LEU A N 1
ATOM 613 C CA . LEU A 1 82 ? -3.869 -5.980 -9.270 1.00 97.69 82 LEU A CA 1
ATOM 614 C C . LEU A 1 82 ? -2.500 -5.540 -9.809 1.00 97.69 82 LEU A C 1
ATOM 616 O O . LEU A 1 82 ? -2.110 -5.945 -10.902 1.00 97.69 82 LEU A O 1
ATOM 620 N N . GLY A 1 83 ? -1.759 -4.750 -9.028 1.00 97.88 83 GLY A N 1
ATOM 621 C CA . GLY A 1 83 ? -0.415 -4.290 -9.368 1.00 97.88 83 GLY A CA 1
ATOM 622 C C . GLY A 1 83 ? 0.586 -5.427 -9.545 1.00 97.88 83 GLY A C 1
ATOM 623 O O . GLY A 1 83 ? 1.302 -5.445 -10.537 1.00 97.88 83 GLY A O 1
ATOM 624 N N . ILE A 1 84 ? 0.591 -6.402 -8.635 1.00 97.12 84 ILE A N 1
ATOM 625 C CA . ILE A 1 84 ? 1.429 -7.605 -8.717 1.00 97.12 84 ILE A CA 1
ATOM 626 C C . ILE A 1 84 ? 1.085 -8.397 -9.976 1.00 97.12 84 ILE A C 1
ATOM 628 O O . ILE A 1 84 ? 1.988 -8.801 -10.700 1.00 97.12 84 ILE A O 1
ATOM 632 N N . GLY A 1 85 ? -0.205 -8.584 -10.275 1.00 96.94 85 GLY A N 1
ATOM 633 C CA . GLY A 1 85 ? -0.635 -9.258 -11.499 1.00 96.94 85 GLY A CA 1
ATOM 634 C C . GLY A 1 85 ? -0.050 -8.590 -12.744 1.00 96.94 85 GLY A C 1
ATOM 635 O O . GLY A 1 85 ? 0.618 -9.248 -13.535 1.00 96.94 85 GLY A O 1
ATOM 636 N N . ILE A 1 86 ? -0.227 -7.272 -12.877 1.00 96.00 86 ILE A N 1
ATOM 637 C CA . ILE A 1 86 ? 0.341 -6.482 -13.983 1.00 96.00 86 ILE A CA 1
ATOM 638 C C . ILE A 1 86 ? 1.874 -6.582 -14.001 1.00 96.00 86 ILE A C 1
ATOM 640 O O . ILE A 1 86 ? 2.462 -6.808 -15.059 1.00 96.00 86 ILE A O 1
ATOM 644 N N . GLY A 1 87 ? 2.512 -6.435 -12.839 1.00 95.12 87 GLY A N 1
ATOM 645 C CA . GLY A 1 87 ? 3.961 -6.463 -12.669 1.00 95.12 87 GLY A CA 1
ATOM 646 C C . GLY A 1 87 ? 4.582 -7.793 -13.085 1.00 95.12 87 GLY A C 1
ATOM 647 O O . GLY A 1 87 ? 5.555 -7.789 -13.826 1.00 95.12 87 GLY A O 1
ATOM 648 N N . ILE A 1 88 ? 3.977 -8.930 -12.724 1.00 94.50 88 ILE A N 1
ATOM 649 C CA . ILE A 1 88 ? 4.451 -10.266 -13.117 1.00 94.50 88 ILE A CA 1
ATOM 650 C C . ILE A 1 88 ? 4.461 -10.415 -14.641 1.00 94.50 88 ILE A C 1
ATOM 652 O O . ILE A 1 88 ? 5.478 -10.814 -15.206 1.00 94.50 88 ILE A O 1
ATOM 656 N N . PHE A 1 89 ? 3.358 -10.080 -15.321 1.00 93.69 89 PHE A N 1
ATOM 657 C CA . PHE A 1 89 ? 3.295 -10.194 -16.783 1.00 93.69 89 PHE A CA 1
ATOM 658 C C . PHE A 1 89 ? 4.237 -9.203 -17.473 1.00 93.69 89 PHE A C 1
ATOM 660 O O . PHE A 1 89 ? 4.907 -9.565 -18.440 1.00 93.69 89 PHE A O 1
ATOM 667 N N . GLY A 1 90 ? 4.328 -7.973 -16.960 1.00 91.81 90 GLY A N 1
ATOM 668 C CA . GLY A 1 90 ? 5.253 -6.965 -17.472 1.00 91.81 90 GLY A CA 1
ATOM 669 C C . GLY A 1 90 ? 6.715 -7.379 -17.305 1.00 91.81 90 GLY A C 1
ATOM 670 O O . GLY A 1 90 ? 7.498 -7.262 -18.245 1.00 91.81 90 GLY A O 1
ATOM 671 N N . MET A 1 91 ? 7.081 -7.915 -16.141 1.00 90.00 91 MET A N 1
ATOM 672 C CA . MET A 1 91 ? 8.447 -8.339 -15.854 1.00 90.00 91 MET A CA 1
ATOM 673 C C . MET A 1 91 ? 8.827 -9.596 -16.631 1.00 90.00 91 MET A C 1
ATOM 675 O O . MET A 1 91 ? 9.929 -9.653 -17.164 1.00 90.00 91 MET A O 1
ATOM 679 N N . ALA A 1 92 ? 7.908 -10.552 -16.790 1.00 89.62 92 ALA A N 1
ATOM 680 C CA . ALA A 1 92 ? 8.117 -11.710 -17.656 1.00 89.62 92 ALA A CA 1
ATOM 681 C C . ALA A 1 92 ? 8.407 -11.288 -19.108 1.00 89.62 92 ALA A C 1
ATOM 683 O O . ALA A 1 92 ? 9.366 -11.768 -19.705 1.00 89.62 92 ALA A O 1
ATOM 684 N N . TYR A 1 93 ? 7.637 -10.338 -19.648 1.00 91.50 93 TYR A N 1
ATOM 685 C CA . TYR A 1 93 ? 7.871 -9.790 -20.987 1.00 91.50 93 TYR A CA 1
ATOM 686 C C . TYR A 1 93 ? 9.219 -9.059 -21.094 1.00 91.50 93 TYR A C 1
ATOM 688 O O . TYR A 1 93 ? 9.960 -9.234 -22.060 1.00 91.50 93 TYR A O 1
ATOM 696 N N . LEU A 1 94 ? 9.558 -8.238 -20.096 1.00 89.12 94 LEU A N 1
ATOM 697 C CA . LEU A 1 94 ? 10.811 -7.482 -20.084 1.00 89.12 94 LEU A CA 1
ATOM 698 C C . LEU A 1 94 ? 12.040 -8.385 -19.932 1.00 89.12 94 LEU A C 1
ATOM 700 O O . LEU A 1 94 ? 13.065 -8.106 -20.544 1.00 89.12 94 LEU A O 1
ATOM 704 N N . LEU A 1 95 ? 11.941 -9.472 -19.169 1.00 87.06 95 LEU A N 1
ATOM 705 C CA . LEU A 1 95 ? 13.010 -10.462 -19.051 1.00 87.06 95 LEU A CA 1
ATOM 706 C C . LEU A 1 95 ? 13.230 -11.234 -20.358 1.00 87.06 95 LEU A C 1
ATOM 708 O O . LEU A 1 95 ? 14.375 -11.540 -20.676 1.00 87.06 95 LEU A O 1
ATOM 712 N N . ASP A 1 96 ? 12.170 -11.512 -21.120 1.00 89.62 96 ASP A N 1
ATOM 713 C CA . ASP A 1 96 ? 12.270 -12.216 -22.406 1.00 89.62 96 ASP A CA 1
ATOM 714 C C . ASP A 1 96 ? 12.885 -11.329 -23.504 1.00 89.62 96 ASP A C 1
ATOM 716 O O . ASP A 1 96 ? 13.783 -11.748 -24.234 1.00 89.62 96 ASP A O 1
ATOM 720 N N . HIS A 1 97 ? 12.459 -10.064 -23.587 1.00 90.44 97 HIS A N 1
ATOM 721 C CA . HIS A 1 97 ? 12.869 -9.162 -24.669 1.00 90.44 97 HIS A CA 1
ATOM 722 C C . HIS A 1 97 ? 14.051 -8.239 -24.333 1.00 90.44 97 HIS A C 1
ATOM 724 O O . HIS A 1 97 ? 14.747 -7.791 -25.245 1.00 90.44 97 HIS A O 1
ATOM 730 N N . TYR A 1 98 ? 14.295 -7.942 -23.053 1.00 88.00 98 TYR A N 1
ATOM 731 C CA . TYR A 1 98 ? 15.302 -6.970 -22.602 1.00 88.00 98 TYR A CA 1
ATOM 732 C C . TYR A 1 98 ? 16.114 -7.434 -21.371 1.00 88.00 98 TYR A C 1
ATOM 734 O O . TYR A 1 98 ? 16.331 -6.641 -20.455 1.00 88.00 98 TYR A O 1
ATOM 742 N N . PRO A 1 99 ? 16.641 -8.673 -21.332 1.00 77.31 99 PRO A N 1
ATOM 743 C CA . PRO A 1 99 ? 17.189 -9.288 -20.116 1.00 77.31 99 PRO A CA 1
ATOM 744 C C . PRO A 1 99 ? 18.310 -8.489 -19.429 1.00 77.31 99 PRO A C 1
ATOM 746 O O . PRO A 1 99 ? 18.390 -8.482 -18.207 1.00 77.31 99 PRO A O 1
ATOM 749 N N . ILE A 1 100 ? 19.159 -7.784 -20.184 1.00 74.88 100 ILE A N 1
ATOM 750 C CA . ILE A 1 100 ? 20.318 -7.050 -19.638 1.00 74.88 100 ILE A CA 1
ATOM 751 C C . ILE A 1 100 ? 19.899 -5.797 -18.843 1.00 74.88 100 ILE A C 1
ATOM 753 O O . ILE A 1 100 ? 20.637 -5.361 -17.969 1.00 74.88 100 ILE A O 1
ATOM 757 N N . LEU A 1 101 ? 18.733 -5.205 -19.133 1.00 71.31 101 LEU A N 1
ATOM 758 C CA . LEU A 1 101 ? 18.263 -3.9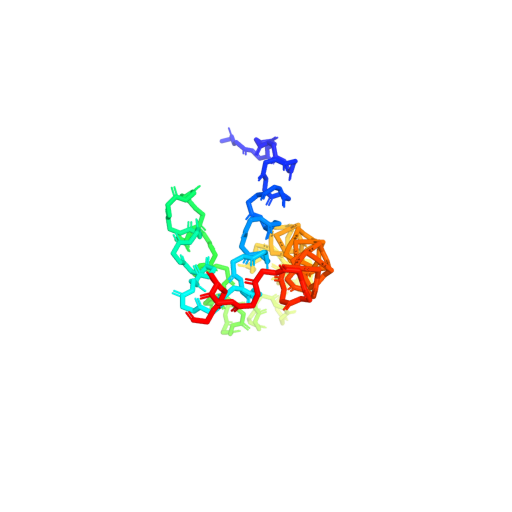73 -18.477 1.00 71.31 101 LEU A CA 1
ATOM 759 C C . LEU A 1 101 ? 17.499 -4.228 -17.167 1.00 71.31 101 LEU A C 1
ATOM 761 O O . LEU A 1 101 ? 17.180 -3.276 -16.460 1.00 71.31 101 LEU A O 1
ATOM 765 N N . VAL A 1 102 ? 17.154 -5.486 -16.885 1.00 66.56 102 VAL A N 1
ATOM 766 C CA . VAL A 1 102 ? 16.252 -5.883 -15.787 1.00 66.56 102 VAL A CA 1
ATOM 767 C C . VAL A 1 102 ? 17.007 -6.568 -14.635 1.00 66.56 102 VAL A C 1
ATOM 769 O O . VAL A 1 102 ? 16.425 -6.792 -13.575 1.00 66.56 102 VAL A O 1
ATOM 772 N N . TRP A 1 103 ? 18.287 -6.897 -14.838 1.00 60.44 103 TRP A N 1
ATOM 773 C CA . TRP A 1 103 ? 19.181 -7.504 -13.846 1.00 60.44 103 TRP A CA 1
ATOM 774 C C . TRP A 1 103 ? 20.040 -6.472 -13.116 1.00 60.44 103 TRP A C 1
ATOM 776 O O . TRP A 1 103 ? 20.506 -5.514 -13.774 1.00 60.44 103 TRP A O 1
#